Protein AF-A0A529FHA3-F1 (afdb_monomer)

Foldseek 3Di:
DPPVVVVVVVVVVVVVVVVVVVVVVVPDDDDPPPPPPPVPPPPQDWFWWKDFCDDADAFGASAPRIDTDIDRPVPDDPVTDTCVVCVCCNVVRNRPGHD

Radius of gyration: 33.39 Å; Cα contacts (8 Å, |Δi|>4): 96; chains: 1; bounding box: 38×43×93 Å

Secondary structure (DSSP, 8-state):
--HHHHHHHHHHHHHHHHHHHHHHHH-PPPPP-------------EEEEEEESS---TTSB-TTSEEEEEEEGGG--TTS-BTTT-TTHHHHHHTPBP-

Sequence (99 aa):
MPASRLIILSVAVAAAGGAGYVAKKMVVAPPPQVTVDSPKAPAIALQDVLVLSGDVAMGSPLENNISWESWPSGGINANFITRAAEPDALDKLKGSVAR

Structure (mmCIF, N/CA/C/O backbone):
data_AF-A0A529FHA3-F1
#
_entry.id   AF-A0A529FHA3-F1
#
loop_
_atom_site.group_PDB
_atom_site.id
_atom_site.type_symbol
_atom_site.label_atom_id
_atom_site.label_alt_id
_atom_site.label_comp_id
_atom_site.label_asym_id
_atom_site.label_entity_id
_atom_site.label_seq_id
_atom_site.pdbx_PDB_ins_code
_atom_site.Cartn_x
_atom_site.Cartn_y
_atom_site.Cartn_z
_atom_site.occupancy
_atom_site.B_iso_or_equiv
_atom_site.auth_seq_id
_atom_site.auth_comp_id
_atom_site.auth_asym_id
_atom_site.auth_atom_id
_atom_site.pdbx_PDB_model_num
ATOM 1 N N . MET A 1 1 ? 3.523 25.179 -68.563 1.00 62.62 1 MET A N 1
ATOM 2 C CA . MET A 1 1 ? 4.426 25.416 -67.411 1.00 62.62 1 MET A CA 1
ATOM 3 C C . MET A 1 1 ? 5.788 25.836 -67.947 1.00 62.62 1 MET A C 1
ATOM 5 O O . MET A 1 1 ? 6.190 25.246 -68.943 1.00 62.62 1 MET A O 1
ATOM 9 N N . PRO A 1 2 ? 6.475 26.839 -67.373 1.00 77.31 2 PRO A N 1
ATOM 10 C CA . PRO A 1 2 ? 7.766 27.289 -67.899 1.00 77.31 2 PRO A CA 1
ATOM 11 C C . PRO A 1 2 ? 8.796 26.151 -67.831 1.00 77.31 2 PRO A C 1
ATOM 13 O O . PRO A 1 2 ? 8.910 25.496 -66.795 1.00 77.31 2 PRO A O 1
ATOM 16 N N . ALA A 1 3 ? 9.530 25.913 -68.924 1.00 81.00 3 ALA A N 1
ATOM 17 C CA . ALA A 1 3 ? 10.487 24.806 -69.055 1.00 81.00 3 ALA A CA 1
ATOM 18 C C . ALA A 1 3 ? 11.536 24.792 -67.928 1.00 81.00 3 ALA A C 1
ATOM 20 O O . ALA A 1 3 ? 11.874 23.736 -67.400 1.00 81.00 3 ALA A O 1
ATOM 21 N N . SER A 1 4 ? 11.954 25.973 -67.465 1.00 84.81 4 SER A N 1
ATOM 22 C CA . SER A 1 4 ? 12.866 26.139 -66.329 1.00 84.81 4 SER A CA 1
ATOM 23 C C . SER A 1 4 ? 12.340 25.489 -65.047 1.00 84.81 4 SER A C 1
ATOM 25 O O . SER A 1 4 ? 13.108 2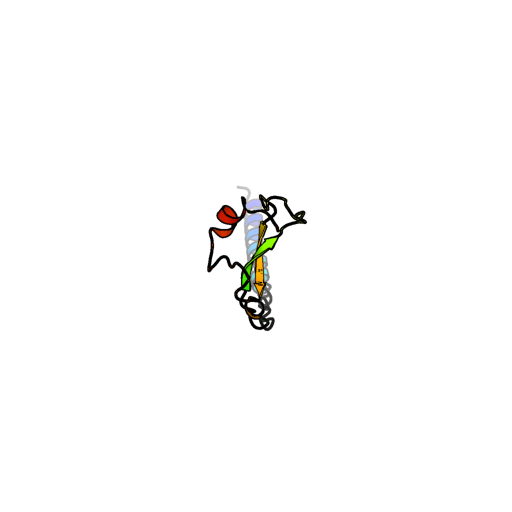4.906 -64.288 1.00 84.81 4 SER A O 1
ATOM 27 N N . ARG A 1 5 ? 11.021 25.520 -64.813 1.00 82.69 5 ARG A N 1
ATOM 28 C CA . ARG A 1 5 ? 10.411 24.917 -63.621 1.00 82.69 5 ARG A CA 1
ATOM 29 C C . ARG A 1 5 ? 10.422 23.392 -63.688 1.00 82.69 5 ARG A C 1
ATOM 31 O O . ARG A 1 5 ? 10.564 22.769 -62.647 1.00 82.69 5 ARG A O 1
ATOM 38 N N . LEU A 1 6 ? 10.329 22.804 -64.885 1.00 88.44 6 LEU A N 1
ATOM 39 C CA . LEU A 1 6 ? 10.452 21.353 -65.078 1.00 88.44 6 LEU A CA 1
ATOM 40 C C . LEU A 1 6 ? 11.887 20.870 -64.834 1.00 88.44 6 LEU A C 1
ATOM 42 O O . LEU A 1 6 ? 12.076 19.866 -64.155 1.00 88.44 6 LEU A O 1
ATOM 46 N N . ILE A 1 7 ? 12.884 21.619 -65.314 1.00 89.31 7 ILE A N 1
ATOM 47 C CA . ILE A 1 7 ? 14.308 21.296 -65.119 1.00 89.31 7 ILE A CA 1
ATOM 48 C C . ILE A 1 7 ? 14.688 21.367 -63.634 1.00 89.31 7 ILE A C 1
ATOM 50 O O . ILE A 1 7 ? 15.348 20.475 -63.103 1.00 89.31 7 ILE A O 1
ATOM 54 N N . ILE A 1 8 ? 14.236 22.407 -62.930 1.00 89.62 8 ILE A N 1
ATOM 55 C CA . ILE A 1 8 ? 14.489 22.537 -61.489 1.00 89.62 8 ILE A CA 1
ATOM 56 C C . ILE A 1 8 ? 13.817 21.388 -60.725 1.00 89.62 8 ILE A C 1
ATOM 58 O O . ILE A 1 8 ? 14.415 20.826 -59.807 1.00 89.62 8 ILE A O 1
ATOM 62 N N . LEU A 1 9 ? 12.608 20.987 -61.132 1.00 89.00 9 LEU A N 1
ATOM 63 C CA . LEU A 1 9 ? 11.885 19.891 -60.490 1.00 89.00 9 LEU A CA 1
ATOM 64 C C . LEU A 1 9 ? 12.603 18.544 -60.664 1.00 89.00 9 LEU A C 1
ATOM 66 O O . LEU A 1 9 ? 12.689 17.777 -59.708 1.00 89.00 9 LEU A O 1
ATOM 70 N N . SER A 1 10 ? 13.172 18.267 -61.843 1.00 89.38 10 SER A N 1
ATOM 71 C CA . SER A 1 10 ? 13.915 17.022 -62.078 1.00 89.38 10 SER A CA 1
ATOM 72 C C . SER A 1 10 ? 15.204 16.946 -61.260 1.00 89.38 10 SER A C 1
ATOM 74 O O . SER A 1 10 ? 15.508 15.900 -60.685 1.00 89.38 10 SER A O 1
ATOM 76 N N . VAL A 1 11 ? 15.938 18.059 -61.150 1.00 91.94 11 VAL A N 1
ATOM 77 C CA . VAL A 1 11 ? 17.160 18.124 -60.330 1.00 91.94 11 VAL A CA 1
ATOM 78 C C . VAL A 1 11 ? 16.826 17.956 -58.847 1.00 91.94 11 VAL A C 1
ATOM 80 O O . VAL A 1 11 ? 17.514 17.218 -58.144 1.00 91.94 11 VAL A O 1
ATOM 83 N N . ALA A 1 12 ? 15.738 18.576 -58.382 1.00 90.56 12 ALA A N 1
ATOM 84 C CA . ALA A 1 12 ? 15.285 18.446 -57.001 1.00 90.56 12 ALA A CA 1
ATOM 85 C C . ALA A 1 12 ? 14.959 16.988 -56.634 1.00 90.56 12 ALA A C 1
ATOM 87 O O . ALA A 1 12 ? 15.386 16.507 -55.584 1.00 90.56 12 ALA A O 1
ATOM 88 N N . VAL A 1 13 ? 14.262 16.261 -57.516 1.00 91.88 13 VAL A N 1
ATOM 89 C CA . VAL A 1 13 ? 13.938 14.841 -57.298 1.00 91.88 13 VAL A CA 1
ATOM 90 C C . VAL A 1 13 ? 15.202 13.977 -57.274 1.00 91.88 13 VAL A C 1
ATOM 92 O O . VAL A 1 13 ? 15.340 13.127 -56.394 1.00 91.88 13 VAL A O 1
ATOM 95 N N . ALA A 1 14 ? 16.148 14.214 -58.186 1.00 91.12 14 ALA A N 1
ATOM 96 C CA . ALA A 1 14 ? 17.409 13.475 -58.222 1.00 91.12 14 ALA A CA 1
ATOM 97 C C . ALA A 1 14 ? 18.241 13.687 -56.943 1.00 91.12 14 ALA A C 1
ATOM 99 O O . ALA A 1 14 ? 18.735 12.723 -56.353 1.00 91.12 14 ALA A O 1
ATOM 100 N N . ALA A 1 15 ? 18.341 14.933 -56.471 1.00 90.62 15 ALA A N 1
ATOM 101 C CA . ALA A 1 15 ? 19.056 15.271 -55.243 1.00 90.62 15 ALA A CA 1
ATOM 102 C C . ALA A 1 15 ? 18.392 14.658 -53.996 1.00 90.62 15 ALA A C 1
ATOM 104 O O . ALA A 1 15 ? 19.078 14.061 -53.163 1.00 90.62 15 ALA A O 1
ATOM 105 N N . ALA A 1 16 ? 17.061 14.742 -53.890 1.00 87.12 16 ALA A N 1
ATOM 106 C CA . ALA A 1 16 ? 16.308 14.152 -52.783 1.00 87.12 16 ALA A CA 1
ATOM 107 C C . ALA A 1 16 ? 16.458 12.621 -52.734 1.00 87.12 16 ALA A C 1
ATOM 109 O O . ALA A 1 16 ? 16.671 12.052 -51.660 1.00 87.12 16 ALA A O 1
ATOM 110 N N . GLY A 1 17 ? 16.412 11.956 -53.894 1.00 88.19 17 GLY A N 1
ATOM 111 C CA . GLY A 1 17 ? 16.638 10.514 -54.000 1.00 88.19 17 GLY A CA 1
ATOM 112 C C . GLY A 1 17 ? 18.044 10.101 -53.555 1.00 88.19 17 GLY A C 1
ATOM 113 O O . GLY A 1 17 ? 18.193 9.157 -52.775 1.00 88.19 17 GLY A O 1
ATOM 114 N N . GLY A 1 18 ? 19.070 10.842 -53.987 1.00 87.38 18 GLY A N 1
ATOM 115 C CA . GLY A 1 18 ? 20.460 10.597 -53.595 1.00 87.38 18 GLY A CA 1
ATOM 116 C C . GLY A 1 18 ? 20.687 10.743 -52.088 1.00 87.38 18 GLY A C 1
ATOM 117 O O . GLY A 1 18 ? 21.232 9.838 -51.454 1.00 87.38 18 GLY A O 1
ATOM 118 N N . ALA A 1 19 ? 20.206 11.837 -51.490 1.00 82.81 19 ALA A N 1
ATOM 119 C CA . ALA A 1 19 ? 20.332 12.079 -50.053 1.00 82.81 19 ALA A CA 1
ATOM 120 C C . ALA A 1 19 ? 19.581 11.030 -49.213 1.00 82.81 19 ALA A C 1
ATOM 122 O O . ALA A 1 19 ? 20.120 10.533 -48.224 1.00 82.81 19 ALA A O 1
ATOM 123 N N . GLY A 1 20 ? 18.374 10.633 -49.633 1.00 82.44 20 GLY A N 1
ATOM 124 C CA . GLY A 1 20 ? 17.603 9.584 -48.962 1.00 82.44 20 GLY A CA 1
ATOM 125 C C . GLY A 1 20 ? 18.294 8.217 -48.990 1.00 82.44 20 GLY A C 1
ATOM 126 O O . GLY A 1 20 ? 18.256 7.486 -47.999 1.00 82.44 20 GLY A O 1
ATOM 127 N N . TYR A 1 21 ? 18.969 7.876 -50.092 1.00 86.06 21 TYR A N 1
ATOM 128 C CA . TYR A 1 21 ? 19.729 6.628 -50.197 1.00 86.06 21 TYR A CA 1
ATOM 129 C C . TYR A 1 21 ? 20.954 6.616 -49.273 1.00 86.06 21 TYR A C 1
ATOM 131 O O . TYR A 1 21 ? 21.187 5.627 -48.574 1.00 86.06 21 TYR A O 1
ATOM 139 N N . VAL A 1 22 ? 21.697 7.725 -49.207 1.00 83.81 22 VAL A N 1
ATOM 140 C CA . VAL A 1 22 ? 22.841 7.862 -48.292 1.00 83.81 22 VAL A CA 1
ATOM 141 C C . VAL A 1 22 ? 22.377 7.824 -46.839 1.00 83.81 22 VAL A C 1
ATOM 143 O O . VAL A 1 22 ? 22.935 7.060 -46.058 1.00 83.81 22 VAL A O 1
ATOM 146 N N . ALA A 1 23 ? 21.311 8.550 -46.491 1.00 80.94 23 ALA A N 1
ATOM 147 C CA . ALA A 1 23 ? 20.744 8.536 -45.146 1.00 80.94 23 ALA A CA 1
ATOM 148 C C . ALA A 1 23 ? 20.360 7.115 -44.714 1.00 80.94 23 ALA A C 1
ATOM 150 O O . ALA A 1 23 ? 20.737 6.694 -43.627 1.00 80.94 23 ALA A O 1
ATOM 151 N N . LYS A 1 24 ? 19.713 6.330 -45.588 1.00 76.31 24 LYS A N 1
ATOM 152 C CA . LYS A 1 24 ? 19.388 4.924 -45.297 1.00 76.31 24 LYS A CA 1
ATOM 153 C C . LYS A 1 24 ? 20.621 4.051 -45.068 1.00 76.31 24 LYS A C 1
ATOM 155 O O . LYS A 1 24 ? 20.567 3.171 -44.218 1.00 76.31 24 LYS A O 1
ATOM 160 N N . LYS A 1 25 ? 21.720 4.279 -45.795 1.00 72.62 25 LYS A N 1
ATOM 161 C CA . LYS A 1 25 ? 22.986 3.558 -45.561 1.00 72.62 25 LYS A CA 1
ATOM 162 C C . LYS A 1 25 ? 23.744 4.047 -44.326 1.00 72.62 25 LYS A C 1
ATOM 164 O O . LYS A 1 25 ? 24.586 3.316 -43.818 1.00 72.62 25 LYS A O 1
ATOM 169 N N . MET A 1 26 ? 23.445 5.256 -43.858 1.00 71.75 26 MET A N 1
ATOM 170 C CA . MET A 1 26 ? 24.031 5.865 -42.665 1.00 71.75 26 MET A CA 1
ATOM 171 C C . MET A 1 26 ? 23.181 5.656 -41.406 1.00 71.75 26 MET A C 1
ATOM 173 O O . MET A 1 26 ? 23.617 6.027 -40.318 1.00 71.75 26 MET A O 1
ATOM 177 N N . VAL A 1 27 ? 21.994 5.043 -41.528 1.00 71.25 27 VAL A N 1
ATOM 178 C CA . VAL A 1 27 ? 21.218 4.551 -40.384 1.00 71.25 27 VAL A CA 1
ATOM 179 C C . VAL A 1 27 ? 22.004 3.406 -39.753 1.00 71.25 27 VAL A C 1
ATOM 181 O O . VAL A 1 27 ? 21.880 2.236 -40.109 1.00 71.25 27 VAL A O 1
ATOM 184 N N . VAL A 1 28 ? 22.860 3.783 -38.812 1.00 68.94 28 VAL A N 1
ATOM 185 C CA . VAL A 1 28 ? 23.395 2.893 -37.793 1.00 68.94 28 VAL A CA 1
ATOM 186 C C . VAL A 1 28 ? 22.192 2.374 -37.013 1.00 68.94 28 VAL A C 1
ATOM 188 O O . VAL A 1 28 ? 21.365 3.159 -36.544 1.00 68.94 28 VAL A O 1
ATOM 191 N N . ALA A 1 29 ? 22.058 1.049 -36.935 1.00 68.75 29 ALA A N 1
ATOM 192 C CA . ALA A 1 29 ? 21.042 0.424 -36.104 1.00 68.75 29 ALA A CA 1
ATOM 193 C C . ALA A 1 29 ? 21.128 1.024 -34.689 1.00 68.75 29 ALA A C 1
ATOM 195 O O . ALA A 1 29 ? 22.245 1.151 -34.174 1.00 68.75 29 ALA A O 1
ATOM 196 N N . PRO A 1 30 ? 19.998 1.414 -34.063 1.00 68.38 30 PRO A N 1
ATOM 197 C CA . PRO A 1 30 ? 20.002 1.817 -32.666 1.00 68.38 30 PRO A CA 1
ATOM 198 C C . PRO A 1 30 ? 20.796 0.788 -31.856 1.00 68.38 30 PRO A C 1
ATOM 200 O O . PRO A 1 30 ? 20.607 -0.413 -32.090 1.00 68.38 30 PRO A O 1
ATOM 203 N N . PRO A 1 31 ? 21.711 1.222 -30.968 1.00 66.56 31 PRO A N 1
ATOM 204 C CA . PRO A 1 31 ? 22.471 0.288 -30.157 1.00 66.56 31 PRO A CA 1
ATOM 205 C C . PRO A 1 31 ? 21.482 -0.667 -29.48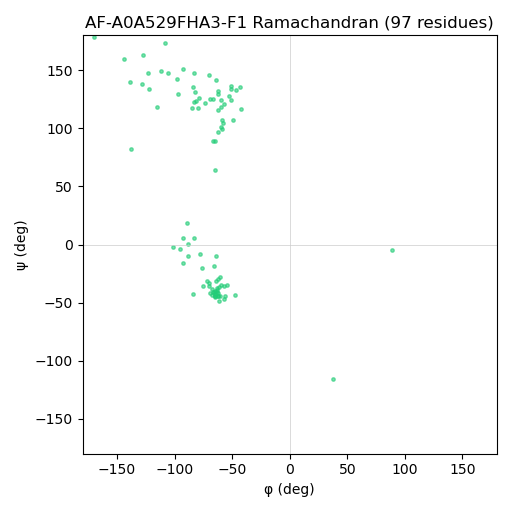6 1.00 66.56 31 PRO A C 1
ATOM 207 O O . PRO A 1 31 ? 20.414 -0.211 -29.055 1.00 66.56 31 PRO A O 1
ATOM 210 N N . PRO A 1 32 ? 21.779 -1.981 -29.455 1.00 65.31 32 PRO A N 1
ATOM 211 C CA . PRO A 1 32 ? 20.907 -2.939 -28.805 1.00 65.31 32 PRO A CA 1
ATOM 212 C C . PRO A 1 32 ? 20.618 -2.404 -27.412 1.00 65.31 32 PRO A C 1
ATOM 214 O O . PRO A 1 32 ? 21.533 -2.052 -26.666 1.00 65.31 32 PRO A O 1
ATOM 217 N N . GLN A 1 33 ? 19.328 -2.259 -27.123 1.00 63.03 33 GLN A N 1
ATOM 218 C CA . GLN A 1 33 ? 18.858 -1.879 -25.808 1.00 63.03 33 GLN A CA 1
ATOM 219 C C . GLN A 1 33 ? 19.406 -2.963 -24.896 1.00 63.03 33 GLN A C 1
ATOM 221 O O . GLN A 1 33 ? 18.968 -4.112 -24.973 1.00 63.03 33 GLN A O 1
ATOM 226 N N . VAL A 1 34 ? 20.448 -2.631 -24.137 1.00 59.31 34 VAL A N 1
ATOM 227 C CA . VAL A 1 34 ? 20.983 -3.516 -23.118 1.00 59.31 34 VAL A CA 1
ATOM 228 C C . VAL A 1 34 ? 19.826 -3.680 -22.152 1.00 59.31 34 VAL A C 1
ATOM 230 O O . VAL A 1 34 ? 19.548 -2.796 -21.344 1.00 59.31 34 VAL A O 1
ATOM 233 N N . THR A 1 35 ? 19.075 -4.769 -22.317 1.00 59.44 35 THR A N 1
ATOM 234 C CA . THR A 1 35 ? 18.193 -5.255 -21.273 1.00 59.44 35 THR A CA 1
ATOM 235 C C . THR A 1 35 ? 19.146 -5.495 -20.131 1.00 59.44 35 THR A C 1
ATOM 237 O O . THR A 1 35 ? 20.032 -6.344 -20.211 1.00 59.44 35 THR A O 1
ATOM 240 N N . VAL A 1 36 ? 19.071 -4.613 -19.144 1.00 56.22 36 VAL A N 1
ATOM 241 C CA . VAL A 1 36 ? 19.801 -4.768 -17.908 1.00 56.22 36 VAL A CA 1
ATOM 242 C C . VAL A 1 36 ? 19.191 -6.012 -17.277 1.00 56.22 36 VAL A C 1
ATOM 244 O O . VAL A 1 36 ? 18.226 -5.930 -16.522 1.00 56.22 36 VAL A O 1
ATOM 247 N N . ASP A 1 37 ? 19.741 -7.177 -17.613 1.00 54.22 37 ASP A N 1
ATOM 248 C CA . ASP A 1 37 ? 19.733 -8.355 -16.760 1.00 54.22 37 ASP A CA 1
ATOM 249 C C . ASP A 1 37 ? 20.571 -7.992 -15.528 1.00 54.22 37 ASP A C 1
ATOM 251 O O . ASP A 1 37 ? 21.651 -8.524 -15.273 1.00 54.22 37 ASP A O 1
ATOM 255 N N . SER A 1 38 ? 20.093 -7.015 -14.750 1.00 57.06 38 SER A N 1
ATOM 256 C CA . SER A 1 38 ? 20.428 -6.975 -13.341 1.00 57.06 38 SER A CA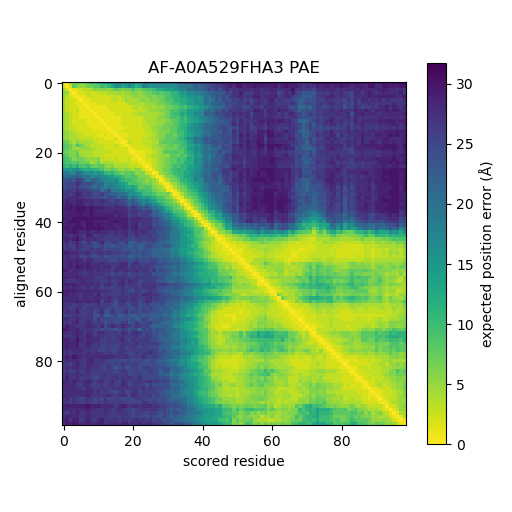 1
ATOM 257 C C . SER A 1 38 ? 20.049 -8.358 -12.837 1.00 57.06 38 SER A C 1
ATOM 259 O O . SER A 1 38 ? 18.915 -8.778 -13.096 1.00 57.06 38 SER A O 1
ATOM 261 N N . PRO A 1 39 ? 20.950 -9.076 -12.147 1.00 57.19 39 PRO A N 1
ATOM 262 C CA . PRO A 1 39 ? 20.561 -10.260 -11.410 1.00 57.19 39 PRO A CA 1
ATOM 263 C C . PRO A 1 39 ? 19.362 -9.833 -10.581 1.00 57.19 39 PRO A C 1
ATOM 265 O O . PRO A 1 39 ? 19.499 -8.988 -9.694 1.00 57.19 39 PRO A O 1
ATOM 268 N N . LYS A 1 40 ? 18.167 -10.294 -10.965 1.00 60.34 40 LYS A N 1
ATOM 269 C CA . LYS A 1 40 ? 16.950 -10.028 -10.219 1.00 60.34 40 LYS A CA 1
ATOM 270 C C . LYS A 1 40 ? 17.264 -10.642 -8.872 1.00 60.34 40 LYS A C 1
ATOM 272 O O . LYS A 1 40 ? 17.313 -11.868 -8.770 1.00 60.34 40 LYS A O 1
ATOM 277 N N . ALA A 1 41 ? 17.627 -9.796 -7.902 1.00 58.50 41 ALA A N 1
ATOM 278 C CA . ALA A 1 41 ? 17.874 -10.224 -6.537 1.00 58.50 41 ALA A CA 1
ATOM 279 C C . ALA A 1 41 ? 16.744 -11.198 -6.198 1.00 58.50 41 ALA A C 1
ATOM 281 O O . ALA A 1 41 ? 15.616 -10.927 -6.636 1.00 58.50 41 ALA A 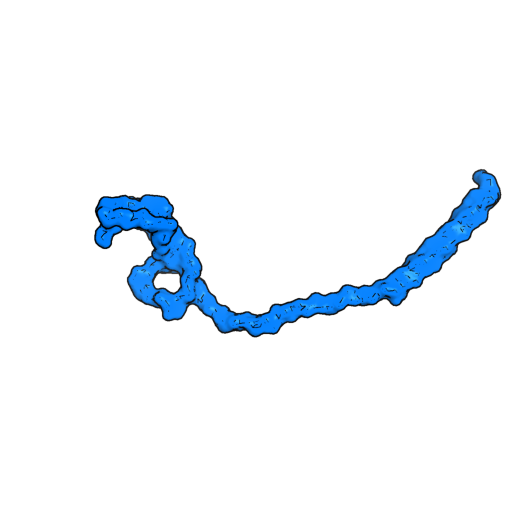O 1
ATOM 282 N N . PRO A 1 42 ? 17.050 -12.352 -5.570 1.00 58.81 42 PRO A N 1
ATOM 283 C CA . PRO A 1 42 ? 16.094 -13.443 -5.403 1.00 58.81 42 PRO A CA 1
ATOM 284 C C . PRO A 1 42 ? 14.765 -12.825 -5.018 1.00 58.81 42 PRO A C 1
ATOM 286 O O . PRO A 1 42 ? 14.732 -12.083 -4.040 1.00 58.81 42 PRO A O 1
ATOM 289 N N . ALA A 1 43 ? 13.754 -12.988 -5.881 1.00 65.06 43 ALA A N 1
ATOM 290 C CA . ALA A 1 43 ? 12.517 -12.234 -5.773 1.00 65.06 43 ALA A CA 1
ATOM 291 C C . ALA A 1 43 ? 11.941 -12.539 -4.396 1.00 65.06 43 ALA A C 1
ATOM 293 O O . ALA A 1 43 ? 11.401 -13.623 -4.175 1.00 65.06 43 ALA A O 1
ATOM 294 N N . ILE A 1 44 ? 12.165 -11.626 -3.451 1.00 67.00 44 ILE A N 1
ATOM 295 C CA . ILE A 1 44 ? 11.688 -11.781 -2.091 1.00 67.00 44 ILE A CA 1
ATOM 296 C C . ILE A 1 44 ? 10.183 -11.822 -2.266 1.00 67.00 44 ILE A C 1
ATOM 298 O O . ILE A 1 44 ? 9.604 -10.876 -2.800 1.00 67.00 44 ILE A O 1
ATOM 302 N N . ALA A 1 45 ? 9.570 -12.956 -1.938 1.00 75.88 45 ALA A N 1
ATOM 303 C CA . ALA A 1 45 ? 8.131 -13.072 -2.034 1.00 75.88 45 ALA A CA 1
ATOM 304 C C . ALA A 1 45 ? 7.549 -11.997 -1.112 1.00 75.88 45 ALA A C 1
ATOM 306 O O . ALA A 1 45 ? 7.867 -11.948 0.072 1.00 75.88 45 ALA A O 1
ATOM 307 N N . LEU A 1 46 ? 6.799 -11.063 -1.689 1.00 84.56 46 LEU A N 1
ATOM 308 C CA . LEU A 1 46 ? 6.150 -9.993 -0.950 1.00 84.56 46 LEU A CA 1
ATOM 309 C C . LEU A 1 46 ? 4.706 -10.395 -0.703 1.00 84.56 46 LEU A C 1
ATOM 311 O O . LEU A 1 46 ? 4.063 -11.002 -1.562 1.00 84.56 46 LEU A O 1
ATOM 315 N N . GLN A 1 47 ? 4.200 -10.043 0.466 1.00 86.94 47 GLN A N 1
ATOM 316 C CA . GLN A 1 47 ? 2.807 -10.225 0.817 1.00 86.94 47 GLN A CA 1
ATOM 317 C C . GLN A 1 47 ? 2.316 -8.990 1.563 1.00 86.94 47 GLN A C 1
ATOM 319 O O . GLN A 1 47 ? 3.032 -8.410 2.376 1.00 86.94 47 GLN A O 1
ATOM 324 N N . ASP A 1 48 ? 1.091 -8.583 1.252 1.00 90.31 48 ASP A N 1
ATOM 325 C CA . ASP A 1 48 ? 0.473 -7.428 1.887 1.00 90.31 48 ASP A CA 1
ATOM 326 C C . ASP A 1 48 ? 0.057 -7.780 3.313 1.00 90.31 48 ASP A C 1
ATOM 328 O O . ASP A 1 48 ? -0.751 -8.695 3.521 1.00 90.31 48 ASP A O 1
ATOM 332 N N . VAL A 1 4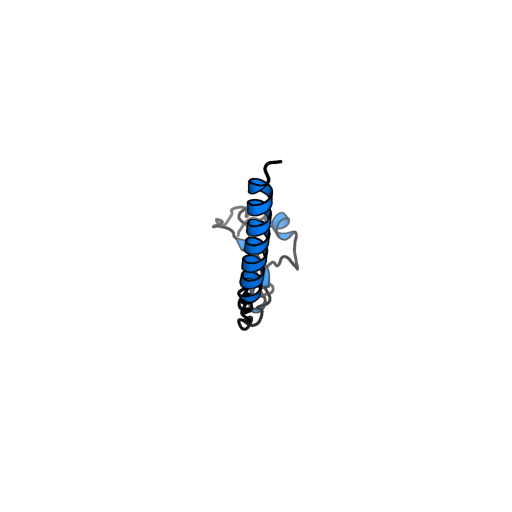9 ? 0.589 -7.033 4.274 1.00 91.88 49 VAL A N 1
ATOM 333 C CA . VAL A 1 49 ? 0.235 -7.096 5.693 1.00 91.88 49 VAL A CA 1
ATOM 334 C C . VAL A 1 49 ? -0.468 -5.815 6.118 1.00 91.88 49 VAL A C 1
ATOM 336 O O . VAL A 1 49 ? -0.240 -4.748 5.547 1.00 91.88 49 VAL A O 1
ATOM 339 N N . LEU A 1 50 ? -1.361 -5.925 7.095 1.00 89.94 50 LEU A N 1
ATOM 340 C CA . LEU A 1 50 ? -2.074 -4.780 7.638 1.00 89.94 50 LEU A CA 1
ATOM 341 C C . LEU A 1 50 ? -1.183 -4.058 8.649 1.00 89.94 50 LEU A C 1
ATOM 343 O O . LEU A 1 50 ? -0.730 -4.661 9.623 1.00 89.94 50 LEU A O 1
ATOM 347 N N . VAL A 1 51 ? -0.957 -2.771 8.419 1.00 90.44 51 VAL A N 1
ATOM 348 C CA . VAL A 1 51 ? -0.120 -1.908 9.256 1.00 90.44 51 VAL A CA 1
ATOM 349 C C . VAL A 1 51 ? -0.876 -0.655 9.667 1.00 90.44 51 VAL A C 1
ATOM 351 O O . VAL A 1 51 ? -1.886 -0.296 9.058 1.00 90.44 51 VAL A O 1
ATOM 354 N N . LEU A 1 52 ? -0.363 0.024 10.690 1.00 89.81 52 LEU A N 1
ATOM 355 C CA . LEU A 1 52 ? -0.828 1.351 11.057 1.00 89.81 52 LEU A CA 1
ATOM 356 C C . LEU A 1 52 ? -0.218 2.400 10.123 1.00 89.81 52 LEU A C 1
ATOM 358 O O . LEU A 1 52 ? 0.999 2.485 9.995 1.00 89.81 52 LEU A O 1
ATOM 362 N N . SER A 1 53 ? -1.061 3.216 9.499 1.00 86.19 53 SER A N 1
ATOM 363 C CA . SER A 1 53 ? -0.651 4.330 8.634 1.00 86.19 53 SER A CA 1
ATOM 364 C C . SER A 1 53 ? -0.201 5.567 9.424 1.00 86.19 53 SER A C 1
ATOM 366 O O . SER A 1 53 ? 0.280 6.532 8.833 1.00 86.19 53 SER A O 1
ATOM 368 N N . GLY A 1 54 ? -0.388 5.567 10.746 1.00 83.38 54 GLY A N 1
ATOM 369 C CA . GLY A 1 54 ? -0.033 6.661 11.646 1.00 83.38 54 GLY A CA 1
ATOM 370 C C . GLY A 1 54 ? -0.148 6.259 13.116 1.00 83.38 54 GLY A C 1
ATOM 371 O O . GLY A 1 54 ? -0.542 5.137 13.436 1.00 83.38 54 GLY A O 1
ATOM 372 N N . ASP A 1 55 ? 0.193 7.184 14.013 1.00 79.75 55 ASP A N 1
ATOM 373 C CA . ASP A 1 55 ? 0.121 6.954 15.456 1.00 79.75 55 ASP A CA 1
ATOM 374 C C . ASP A 1 55 ? -1.336 6.851 15.932 1.00 79.75 55 ASP A C 1
ATOM 376 O O . ASP A 1 55 ? -2.144 7.761 15.733 1.00 79.75 55 ASP A O 1
ATOM 380 N N . VAL A 1 56 ? -1.665 5.748 16.610 1.00 82.06 56 VAL A N 1
ATOM 381 C CA . VAL A 1 56 ? -2.978 5.525 17.229 1.00 82.06 56 VAL A CA 1
ATOM 382 C C . VAL A 1 56 ? -2.801 5.459 18.737 1.00 82.06 56 VAL A C 1
ATOM 384 O O . VAL A 1 56 ? -2.107 4.588 19.258 1.00 82.06 56 VAL A O 1
ATOM 387 N N . ALA A 1 57 ? -3.433 6.393 19.448 1.00 81.00 57 ALA A N 1
ATOM 388 C CA . ALA A 1 57 ? -3.424 6.389 20.903 1.00 81.00 57 ALA A CA 1
ATOM 389 C C . ALA A 1 57 ? -4.139 5.143 21.446 1.00 81.00 57 ALA A C 1
ATOM 391 O O . ALA A 1 57 ? -5.166 4.705 20.928 1.00 81.00 57 ALA A O 1
ATOM 392 N N . MET A 1 58 ? -3.602 4.588 22.527 1.00 82.56 58 MET A N 1
ATOM 393 C CA . MET A 1 58 ? -4.204 3.452 23.213 1.00 82.56 58 MET A CA 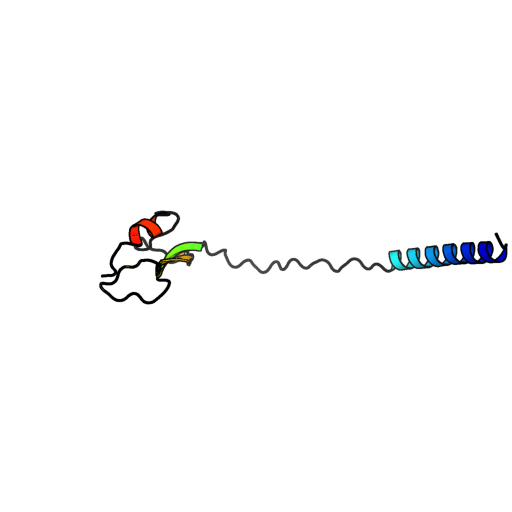1
ATOM 394 C C . MET A 1 58 ? -5.589 3.852 23.749 1.00 82.56 58 MET A C 1
ATOM 396 O O . MET A 1 58 ? -5.738 4.894 24.387 1.00 82.56 58 MET A O 1
ATOM 400 N N . GLY A 1 59 ? -6.607 3.047 23.463 1.00 80.19 59 GLY A N 1
ATOM 401 C CA . GLY A 1 59 ? -8.011 3.356 23.741 1.00 80.19 59 GLY A CA 1
ATOM 402 C C . GLY A 1 59 ? -8.741 4.108 22.620 1.00 80.19 59 GLY A C 1
ATOM 403 O O . GLY A 1 59 ? -9.955 4.282 22.727 1.00 80.19 59 GLY A O 1
ATOM 404 N N . SER A 1 60 ? -8.055 4.506 21.543 1.00 77.56 60 SER A N 1
ATOM 405 C CA . SER A 1 60 ? -8.679 5.133 20.370 1.00 77.56 60 SER A CA 1
ATOM 406 C C . SER A 1 60 ? -9.039 4.112 19.281 1.00 77.56 60 SER A C 1
ATOM 408 O O . SER A 1 60 ? -8.385 3.067 19.160 1.00 77.56 60 SER A O 1
ATOM 410 N N . PRO A 1 61 ? -10.081 4.386 18.474 1.00 79.88 61 PRO A N 1
ATOM 411 C CA . PRO A 1 61 ? -10.446 3.531 17.354 1.00 79.88 61 PRO A CA 1
ATOM 412 C C . PRO A 1 61 ? -9.399 3.614 16.231 1.00 79.88 61 PRO A C 1
ATOM 414 O O . PRO A 1 61 ? -8.789 4.659 15.996 1.00 79.88 61 PRO A O 1
ATOM 417 N N . LEU A 1 62 ? -9.185 2.490 15.547 1.00 81.69 62 LEU A N 1
ATOM 418 C CA . LEU A 1 62 ? -8.215 2.360 14.455 1.00 81.69 62 LEU A CA 1
ATOM 419 C C . LEU A 1 62 ? -8.651 3.131 13.196 1.00 81.69 62 LEU A C 1
ATOM 421 O O . LEU A 1 62 ? -7.798 3.673 12.500 1.00 81.69 62 LEU A O 1
ATOM 425 N N . GLU A 1 63 ? -9.959 3.217 12.932 1.00 80.75 63 GLU A N 1
ATOM 426 C CA . GLU A 1 63 ? -10.589 3.969 11.835 1.00 80.75 63 GLU A CA 1
ATOM 427 C C . GLU A 1 63 ? -9.786 3.938 10.519 1.00 80.75 63 GLU A C 1
ATOM 429 O O . GLU A 1 63 ? -9.617 2.883 9.912 1.00 80.75 63 GLU A O 1
ATOM 434 N N . ASN A 1 64 ? -9.298 5.099 10.070 1.00 81.88 64 ASN A N 1
ATOM 435 C CA . ASN A 1 64 ? -8.568 5.279 8.816 1.00 81.88 64 ASN A CA 1
ATOM 436 C C . ASN A 1 64 ? -7.046 5.162 8.984 1.00 81.88 64 ASN A C 1
ATOM 438 O O . ASN A 1 64 ? -6.312 5.400 8.028 1.00 81.88 64 ASN A O 1
ATOM 442 N N . ASN A 1 65 ? -6.564 4.807 10.176 1.00 85.69 65 ASN A N 1
ATOM 443 C CA . ASN A 1 65 ? -5.139 4.692 10.477 1.00 85.69 65 ASN A CA 1
ATOM 444 C C . ASN A 1 65 ? -4.596 3.290 10.183 1.00 85.69 65 ASN A C 1
ATOM 446 O O . ASN A 1 65 ? -3.551 2.935 10.712 1.00 85.69 65 ASN A O 1
ATOM 450 N N . ILE A 1 66 ? -5.294 2.483 9.381 1.00 89.44 66 ILE A N 1
ATOM 451 C CA . ILE A 1 66 ? -4.863 1.147 8.964 1.00 89.44 66 ILE A CA 1
ATOM 452 C C . ILE A 1 66 ? -4.784 1.061 7.440 1.00 89.44 66 ILE A C 1
ATOM 454 O O . ILE A 1 66 ? -5.708 1.457 6.727 1.00 89.44 66 ILE A O 1
ATOM 458 N N . SER A 1 67 ? -3.688 0.502 6.933 1.00 89.75 67 SER A N 1
ATOM 459 C CA . SER A 1 67 ? -3.437 0.333 5.501 1.00 89.75 67 SER A CA 1
ATOM 460 C C . SER A 1 67 ? -2.713 -0.970 5.210 1.00 89.75 67 SER A C 1
ATOM 462 O O . SER A 1 67 ? -2.068 -1.557 6.072 1.00 89.75 67 SER A O 1
ATOM 464 N N . TRP A 1 68 ? -2.806 -1.420 3.964 1.00 92.56 68 TRP A N 1
ATOM 465 C CA . TRP A 1 68 ? -2.015 -2.543 3.482 1.00 92.56 68 TRP A CA 1
ATOM 466 C C . TRP A 1 68 ? -0.625 -2.076 3.070 1.00 92.56 68 TRP A C 1
ATOM 468 O O . TRP A 1 68 ? -0.507 -1.129 2.292 1.00 92.56 68 TRP A O 1
ATOM 478 N N . GLU A 1 69 ? 0.398 -2.776 3.540 1.00 89.94 69 GLU A N 1
ATOM 479 C CA . GLU A 1 69 ? 1.791 -2.528 3.184 1.00 89.94 69 GLU A CA 1
ATOM 480 C C . GLU A 1 69 ? 2.460 -3.820 2.718 1.00 89.94 69 GLU A C 1
ATOM 482 O O . GLU A 1 69 ? 2.236 -4.897 3.275 1.00 89.94 69 GLU A O 1
ATOM 487 N N . SER A 1 70 ? 3.259 -3.726 1.657 1.00 90.12 70 SER A N 1
ATOM 488 C CA . SER A 1 70 ? 3.923 -4.888 1.075 1.00 90.12 70 SER A CA 1
ATOM 489 C C . SER A 1 70 ? 5.161 -5.259 1.886 1.00 90.12 70 SER A C 1
ATOM 491 O O . SER A 1 70 ? 6.125 -4.496 1.950 1.00 90.12 70 SER A O 1
ATOM 493 N N . TRP A 1 71 ? 5.155 -6.461 2.463 1.00 88.50 71 TRP A N 1
ATOM 494 C CA . TRP A 1 71 ? 6.197 -6.931 3.373 1.00 88.50 71 TRP A CA 1
ATOM 495 C C . TRP A 1 71 ? 6.852 -8.237 2.895 1.00 88.50 71 TRP A C 1
ATOM 497 O O . TRP A 1 71 ? 6.181 -9.073 2.283 1.00 88.50 71 TRP A O 1
ATOM 507 N N . PRO A 1 72 ? 8.152 -8.466 3.171 1.00 87.12 72 PRO A N 1
ATOM 508 C CA . PRO A 1 72 ? 8.822 -9.739 2.905 1.00 87.12 72 PRO A CA 1
ATOM 509 C C . PRO A 1 72 ? 8.138 -10.927 3.591 1.00 87.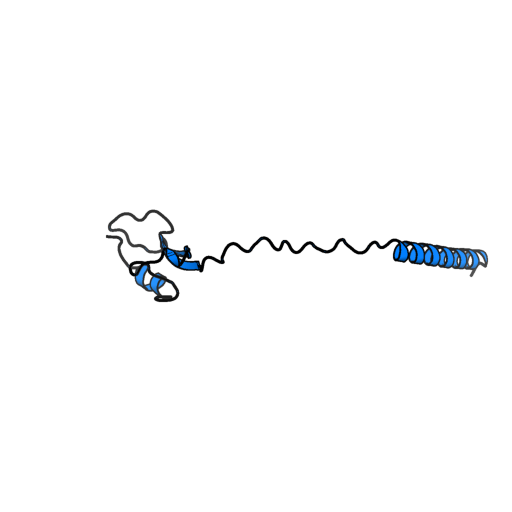12 72 PRO A C 1
ATOM 511 O O . PRO A 1 72 ? 8.094 -11.003 4.819 1.00 87.12 72 PRO A O 1
ATOM 514 N N . SER A 1 73 ? 7.689 -11.916 2.819 1.00 81.94 73 SER A N 1
ATOM 515 C CA . SER A 1 73 ? 6.963 -13.092 3.317 1.00 81.94 73 SER A CA 1
ATOM 516 C C . SER A 1 73 ? 7.771 -13.928 4.308 1.00 81.94 73 SER A C 1
ATOM 518 O O . SER A 1 73 ? 7.199 -14.550 5.195 1.00 81.94 73 SER A O 1
ATOM 520 N N . GLY A 1 74 ? 9.103 -13.915 4.200 1.00 81.44 74 GLY A N 1
ATOM 521 C CA . GLY A 1 74 ? 9.992 -14.595 5.145 1.00 81.44 74 GLY A CA 1
ATOM 522 C C . GLY A 1 74 ? 9.963 -14.013 6.565 1.00 81.44 74 GLY A C 1
ATOM 523 O O . GLY A 1 74 ? 10.387 -14.691 7.495 1.00 81.44 74 GLY A O 1
ATOM 524 N N . GLY A 1 75 ? 9.470 -12.781 6.739 1.00 80.44 75 GLY A N 1
ATOM 525 C CA . GLY A 1 75 ? 9.311 -12.122 8.041 1.00 80.44 75 GLY A CA 1
ATOM 526 C C . GLY A 1 75 ? 7.880 -12.133 8.585 1.00 80.44 75 GLY A C 1
ATOM 527 O O . GLY A 1 75 ? 7.650 -11.620 9.678 1.00 80.44 75 GLY A O 1
ATOM 528 N N . ILE A 1 76 ? 6.919 -12.687 7.842 1.00 85.19 76 ILE A N 1
ATOM 529 C CA . ILE A 1 76 ? 5.512 -12.738 8.249 1.00 85.19 76 ILE A CA 1
ATOM 530 C C . ILE A 1 76 ? 5.317 -13.942 9.168 1.00 85.19 76 ILE A C 1
ATOM 532 O O . ILE A 1 76 ? 5.596 -15.081 8.799 1.00 85.19 76 ILE A O 1
ATOM 536 N N . ASN A 1 77 ? 4.826 -13.685 10.377 1.00 85.12 77 ASN A N 1
ATOM 537 C CA . ASN A 1 77 ? 4.438 -14.722 11.331 1.00 85.12 77 ASN A CA 1
ATOM 538 C C . ASN A 1 77 ? 2.907 -14.788 11.479 1.00 85.12 77 ASN A C 1
ATOM 540 O O . ASN A 1 77 ? 2.185 -13.944 10.954 1.00 85.12 77 ASN A O 1
ATOM 544 N N . ALA A 1 78 ? 2.406 -15.776 12.223 1.00 82.94 78 ALA A N 1
ATOM 545 C CA . ALA A 1 78 ? 0.968 -16.013 12.388 1.00 82.94 78 ALA A CA 1
ATOM 546 C C . ALA A 1 78 ? 0.188 -14.885 13.102 1.00 82.94 78 ALA A C 1
ATOM 548 O O . ALA A 1 78 ? -1.036 -14.927 13.121 1.00 82.94 78 ALA A O 1
ATOM 549 N N . ASN A 1 79 ? 0.865 -13.892 13.691 1.00 85.88 79 ASN A N 1
ATOM 550 C CA . ASN A 1 79 ? 0.224 -12.727 14.313 1.00 85.88 79 ASN A CA 1
ATOM 551 C C . ASN A 1 79 ? -0.017 -11.582 13.318 1.00 85.88 79 ASN A C 1
ATOM 553 O O . ASN A 1 79 ? -0.679 -10.607 13.665 1.00 85.88 79 ASN A O 1
ATOM 557 N N . PHE A 1 80 ? 0.532 -11.664 12.103 1.00 85.44 80 PHE A N 1
ATOM 558 C CA . PHE A 1 80 ? 0.292 -10.665 11.070 1.00 85.44 80 PHE A CA 1
ATOM 559 C C . PHE A 1 80 ? -1.007 -10.960 10.336 1.00 85.44 80 PHE A C 1
ATOM 561 O O . PHE A 1 80 ? -1.271 -12.081 9.901 1.00 85.44 80 PHE A O 1
ATOM 568 N N . ILE A 1 81 ? -1.779 -9.905 10.123 1.00 87.88 81 ILE A N 1
ATOM 569 C CA . ILE A 1 81 ? -2.959 -9.952 9.277 1.00 87.88 81 ILE A CA 1
ATOM 570 C C . ILE A 1 81 ? -2.485 -9.728 7.849 1.00 87.88 81 ILE A C 1
ATOM 572 O O . ILE A 1 81 ? -1.923 -8.679 7.543 1.00 87.88 81 ILE A O 1
ATOM 576 N N . THR A 1 82 ? -2.682 -10.719 6.983 1.00 91.31 82 THR A N 1
ATOM 577 C CA . THR A 1 82 ? -2.313 -10.635 5.565 1.00 91.31 82 THR A CA 1
ATOM 578 C C . THR A 1 82 ? -3.553 -10.468 4.705 1.00 91.31 82 THR A C 1
ATOM 580 O O . THR A 1 82 ? -4.604 -11.038 5.003 1.00 91.31 82 THR A O 1
ATOM 583 N N . ARG A 1 83 ? -3.430 -9.756 3.583 1.00 87.31 83 ARG A N 1
ATOM 584 C CA . ARG A 1 83 ? -4.552 -9.557 2.649 1.00 87.31 83 ARG A CA 1
ATOM 585 C C . ARG A 1 83 ? -5.043 -10.878 2.055 1.00 87.31 83 ARG A C 1
ATOM 587 O O . ARG A 1 83 ? -6.213 -11.011 1.719 1.00 87.31 83 ARG A O 1
ATOM 594 N N . ALA A 1 84 ? -4.143 -11.852 1.925 1.00 85.62 84 ALA A N 1
ATOM 595 C CA . ALA A 1 84 ? -4.465 -13.178 1.415 1.00 85.62 84 ALA A CA 1
ATOM 596 C C . ALA A 1 84 ? -5.325 -13.996 2.393 1.00 85.62 84 ALA A C 1
ATOM 598 O O . ALA A 1 84 ? -6.182 -14.752 1.946 1.00 85.62 84 ALA A O 1
ATOM 599 N N . ALA A 1 85 ? -5.095 -13.854 3.702 1.00 87.38 85 ALA A N 1
ATOM 600 C CA . ALA A 1 85 ? -5.869 -14.553 4.725 1.00 87.38 85 ALA A CA 1
ATOM 601 C C . ALA A 1 85 ? -7.172 -13.818 5.062 1.00 87.38 85 ALA A C 1
ATOM 603 O O . ALA A 1 85 ? -8.221 -14.447 5.183 1.00 87.38 85 ALA A O 1
ATOM 604 N N . GLU A 1 86 ? -7.114 -12.490 5.190 1.00 86.19 86 GLU A N 1
ATOM 605 C CA . GLU A 1 86 ? -8.252 -11.662 5.585 1.00 86.19 86 GLU A CA 1
ATOM 606 C C . GLU A 1 86 ? -8.325 -10.372 4.751 1.00 86.19 86 GLU A C 1
ATOM 608 O O . GLU A 1 86 ? -7.901 -9.304 5.201 1.00 86.19 86 GLU A O 1
ATOM 613 N N . PRO A 1 87 ? -8.895 -10.430 3.534 1.00 86.38 87 PRO A N 1
ATOM 614 C CA . PRO A 1 87 ? -9.039 -9.248 2.684 1.00 86.38 87 PRO A CA 1
ATOM 615 C C . PRO A 1 87 ? -9.967 -8.190 3.302 1.00 86.38 87 PRO A C 1
ATOM 617 O O . PRO A 1 87 ? -9.728 -6.994 3.133 1.00 86.38 87 PRO A O 1
ATOM 620 N N . ASP A 1 88 ? -10.965 -8.622 4.081 1.00 86.25 88 ASP A N 1
ATOM 621 C CA . ASP A 1 88 ? -11.951 -7.759 4.750 1.00 86.25 88 ASP A CA 1
ATOM 622 C C . ASP A 1 88 ? -11.443 -7.176 6.083 1.00 86.25 88 ASP A C 1
ATOM 624 O O . ASP A 1 88 ? -12.205 -6.557 6.831 1.00 86.25 88 ASP A O 1
ATOM 628 N N . ALA A 1 89 ? -10.170 -7.400 6.431 1.00 85.94 89 ALA A N 1
ATOM 629 C CA . ALA A 1 89 ? -9.611 -6.966 7.709 1.00 85.94 89 ALA A CA 1
ATOM 630 C C . ALA A 1 89 ? -9.694 -5.448 7.910 1.00 85.94 89 ALA A C 1
ATOM 632 O O . ALA A 1 89 ? -9.951 -5.004 9.025 1.00 85.94 89 ALA A O 1
ATOM 633 N N . LEU A 1 90 ? -9.549 -4.657 6.839 1.00 84.69 90 LEU A N 1
ATOM 634 C CA . LEU A 1 90 ? -9.720 -3.204 6.910 1.00 84.69 90 LEU A CA 1
ATOM 635 C C . LEU A 1 90 ? -11.109 -2.831 7.438 1.00 84.69 90 LEU A C 1
ATOM 637 O O . LEU A 1 90 ? -11.221 -2.001 8.330 1.00 84.69 90 LEU A O 1
ATOM 641 N N . ASP A 1 91 ? -12.171 -3.452 6.932 1.00 84.31 91 ASP A N 1
ATOM 642 C CA . ASP A 1 91 ? -13.534 -3.107 7.337 1.00 84.31 91 ASP A CA 1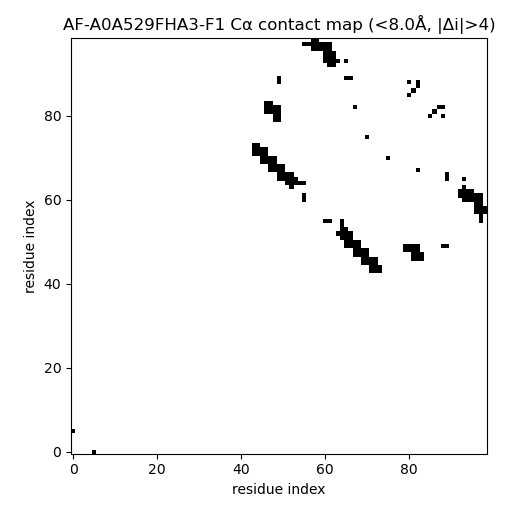
ATOM 643 C C . ASP A 1 91 ? -13.892 -3.646 8.722 1.00 84.31 91 ASP A C 1
ATOM 645 O O . ASP A 1 91 ? -14.555 -2.958 9.501 1.00 84.31 91 ASP A O 1
ATOM 649 N N . LYS A 1 92 ? -13.388 -4.833 9.075 1.00 83.94 92 LYS A N 1
ATOM 650 C CA . LYS A 1 92 ? -13.580 -5.421 10.411 1.00 83.94 92 LYS A CA 1
ATOM 651 C C . LYS A 1 92 ? -12.846 -4.640 11.506 1.00 83.94 92 LYS A C 1
ATOM 653 O O . LYS A 1 92 ? 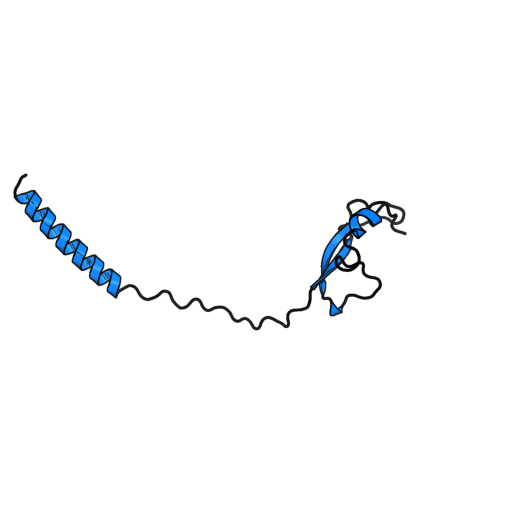-13.365 -4.497 12.613 1.00 83.94 92 LYS A O 1
ATOM 658 N N . LEU A 1 93 ? -11.643 -4.144 11.214 1.00 83.50 93 LEU A N 1
ATOM 659 C CA . LEU A 1 93 ? -10.774 -3.501 12.204 1.00 83.50 93 LEU A CA 1
ATOM 660 C C . LEU A 1 93 ? -10.940 -1.984 12.276 1.00 83.50 93 LEU A C 1
ATOM 662 O O . LEU A 1 93 ? -10.580 -1.416 13.302 1.00 83.50 93 LEU A O 1
ATOM 666 N N . LYS A 1 94 ? -11.562 -1.336 11.282 1.00 78.38 94 LYS A N 1
ATOM 667 C CA . LYS A 1 94 ? -11.926 0.097 11.331 1.00 78.38 94 LYS A CA 1
ATOM 668 C C . LYS A 1 94 ? -12.627 0.496 12.635 1.00 78.38 94 LYS A C 1
ATOM 670 O O . LYS A 1 94 ? -12.305 1.525 13.216 1.00 78.38 94 LYS A O 1
ATOM 675 N N . GLY A 1 95 ? -13.573 -0.318 13.106 1.00 75.12 95 GLY A N 1
ATOM 676 C CA . GLY A 1 95 ? -14.308 -0.071 14.356 1.00 75.12 95 GLY A CA 1
ATOM 677 C C . GLY A 1 95 ? -13.640 -0.632 15.614 1.00 75.12 95 GLY A C 1
ATOM 678 O O . GLY A 1 95 ? -14.201 -0.524 16.703 1.00 75.12 95 GLY A O 1
ATOM 679 N N . SER A 1 96 ? -12.478 -1.276 15.483 1.00 78.31 96 SER A N 1
ATOM 680 C CA . SER A 1 96 ? -11.766 -1.856 16.619 1.00 78.31 96 SER A CA 1
ATOM 681 C C . SER A 1 96 ? -10.929 -0.803 17.340 1.00 78.31 96 SER A C 1
ATOM 683 O O . SER A 1 96 ? -10.410 0.135 16.739 1.00 78.31 96 SER A O 1
ATOM 685 N N . VAL A 1 97 ? -10.804 -0.975 18.653 1.00 78.81 97 VAL A N 1
ATOM 686 C CA . VAL A 1 97 ? -10.043 -0.085 19.534 1.00 78.81 97 VAL A CA 1
ATOM 687 C C . VAL A 1 97 ? -8.651 -0.662 19.756 1.00 78.81 97 VAL A C 1
ATOM 689 O O . VAL A 1 97 ? -8.523 -1.837 20.123 1.00 78.81 97 VAL A O 1
ATOM 692 N N . ALA A 1 98 ? -7.628 0.167 19.551 1.00 75.88 98 ALA A N 1
ATOM 693 C CA . ALA A 1 98 ? -6.251 -0.172 19.886 1.00 75.88 98 ALA A CA 1
ATOM 694 C C . ALA A 1 98 ? -6.122 -0.293 21.412 1.00 75.88 98 ALA A C 1
ATOM 696 O O . ALA A 1 98 ? -6.508 0.624 22.136 1.00 75.88 98 ALA A O 1
ATOM 697 N N . ARG A 1 99 ? -5.628 -1.426 21.911 1.00 70.75 99 ARG A N 1
ATOM 698 C CA . ARG A 1 99 ? -5.544 -1.736 23.345 1.00 70.75 99 ARG A CA 1
ATOM 699 C C . ARG A 1 99 ? -4.177 -2.289 23.710 1.00 70.75 99 ARG A C 1
ATOM 701 O O . ARG A 1 99 ? -3.562 -2.904 22.811 1.00 70.75 99 ARG A O 1
#

Mean predicted aligned error: 15.89 Å

Solvent-accessible surface area (backbone atoms only — not comparable to full-atom values): 6154 Å² total; per-residue (Å²): 128,65,67,68,59,54,54,52,50,54,52,51,52,54,52,51,53,53,53,53,53,52,49,62,73,64,57,70,74,76,74,79,78,76,74,78,78,60,79,73,65,78,78,70,55,65,41,43,30,66,41,68,74,52,92,72,58,79,75,35,65,38,49,86,35,57,40,78,42,82,36,55,48,92,75,61,55,94,87,57,54,30,48,88,83,44,68,61,46,64,72,66,42,25,80,33,61,41,122

pLDDT: mean 80.32, std 10.02, range [54.22, 92.56]